Protein AF-A0A067N894-F1 (afdb_monomer_lite)

Foldseek 3Di:
DCPCLVVPPDDPVVSVVVCVVCVVVVVVPPDPVVVVVVVVCVVVVVVQCVVVVNDDDPD

Secondary structure (DSSP, 8-state):
--GGGTT--S-HHHHHHHHHHHHHHHHHTS-HHHHHHHHHHHHHHHHHHHHTTT-----

Sequence (59 aa):
MYPDIAETKSGPDAVKKRLAKVLPIVWEQIDNDFLKGLVKSMPQRVQAVIAAHGWNTKY

InterPro domains:
  IPR036397 Ribonuclease H superfamily [G3DSA:3.30.420.10] (7-59)

pLDDT: mean 93.01, std 5.98, range [69.0, 98.12]

Structure (mmCIF, N/CA/C/O backbone):
data_AF-A0A067N894-F1
#
_entry.id   AF-A0A067N894-F1
#
loop_
_atom_site.group_PDB
_atom_site.id
_atom_site.type_symbol
_atom_site.label_atom_id
_atom_site.label_alt_id
_atom_site.label_comp_id
_atom_site.label_asym_id
_atom_site.label_entity_id
_atom_site.label_seq_id
_atom_site.pdbx_PDB_ins_code
_atom_site.Cartn_x
_atom_site.Cartn_y
_atom_site.Cartn_z
_atom_site.occupancy
_atom_site.B_iso_or_equiv
_atom_site.auth_seq_id
_atom_site.auth_comp_id
_atom_site.auth_asym_id
_atom_site.auth_atom_id
_atom_site.pdbx_PDB_model_num
ATOM 1 N N . MET A 1 1 ? -14.844 -4.595 3.327 1.00 69.00 1 MET A N 1
ATOM 2 C CA . MET A 1 1 ? -14.414 -3.176 3.351 1.00 69.00 1 MET A CA 1
ATOM 3 C C . MET A 1 1 ? -15.184 -2.458 4.455 1.00 69.00 1 MET A C 1
ATOM 5 O O . MET A 1 1 ? -16.327 -2.832 4.678 1.00 69.00 1 MET A O 1
ATOM 9 N N . TYR A 1 2 ? -14.576 -1.482 5.138 1.00 84.94 2 TYR A N 1
ATOM 10 C CA . TYR A 1 2 ? -15.171 -0.740 6.266 1.00 84.94 2 TYR A CA 1
ATOM 11 C C . TYR A 1 2 ? -15.419 0.742 5.897 1.00 84.94 2 TYR A C 1
ATOM 13 O O . TYR A 1 2 ? -14.753 1.630 6.439 1.00 84.94 2 TYR A O 1
ATOM 21 N N . PRO A 1 3 ? -16.290 1.031 4.907 1.00 79.81 3 PRO A N 1
ATOM 22 C CA . PRO A 1 3 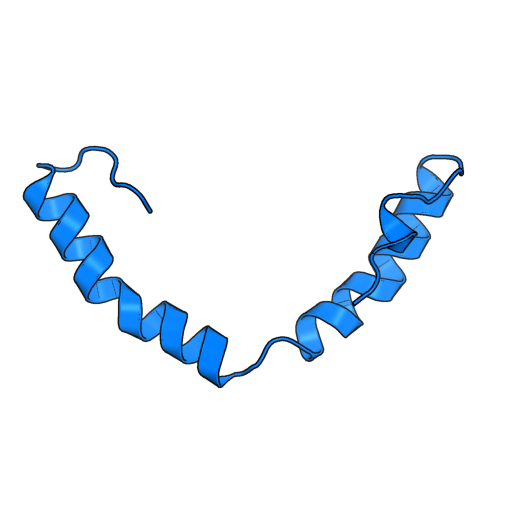? -16.498 2.395 4.400 1.00 79.81 3 PRO A CA 1
ATOM 23 C C . PRO A 1 3 ? -17.073 3.338 5.467 1.00 79.81 3 PRO A C 1
ATOM 25 O O . PRO A 1 3 ? -16.791 4.532 5.486 1.00 79.81 3 PRO A O 1
ATOM 28 N N . ASP A 1 4 ? -17.799 2.771 6.421 1.00 86.31 4 ASP A N 1
ATOM 29 C CA . ASP A 1 4 ? -18.445 3.431 7.546 1.00 86.31 4 ASP A CA 1
ATOM 30 C C . ASP A 1 4 ? -17.462 3.989 8.591 1.00 86.31 4 ASP A C 1
ATOM 32 O O . ASP A 1 4 ? -17.864 4.715 9.502 1.00 86.31 4 ASP A O 1
ATOM 36 N N . ILE A 1 5 ? -16.160 3.694 8.484 1.00 84.06 5 ILE A N 1
ATOM 37 C CA . ILE A 1 5 ? -15.126 4.339 9.310 1.00 84.06 5 ILE A CA 1
ATOM 38 C C . ILE A 1 5 ? -15.019 5.828 8.995 1.00 84.06 5 ILE A C 1
ATOM 40 O O . ILE A 1 5 ? -14.863 6.625 9.923 1.00 84.06 5 ILE A O 1
ATOM 44 N N . ALA A 1 6 ? -15.143 6.211 7.722 1.00 80.88 6 ALA A N 1
ATOM 45 C CA . ALA A 1 6 ? -15.106 7.613 7.310 1.00 80.88 6 ALA A CA 1
ATOM 46 C C . ALA A 1 6 ? -16.272 8.418 7.909 1.00 80.88 6 ALA A C 1
ATOM 48 O O . ALA A 1 6 ? -16.152 9.615 8.151 1.00 80.88 6 ALA A O 1
ATOM 49 N N . GLU A 1 7 ? -17.377 7.741 8.219 1.00 85.88 7 GLU A N 1
ATOM 50 C CA . GLU A 1 7 ? -18.596 8.328 8.774 1.00 85.88 7 GLU A CA 1
ATOM 51 C C . GLU A 1 7 ? -18.644 8.282 10.310 1.00 85.88 7 GLU A C 1
ATOM 53 O O . GLU A 1 7 ? -19.677 8.581 10.912 1.00 85.88 7 GLU A O 1
ATOM 58 N N . THR A 1 8 ? -17.541 7.914 10.977 1.00 83.56 8 THR A N 1
ATOM 59 C CA . THR A 1 8 ? -17.490 7.829 12.444 1.00 83.56 8 THR A CA 1
ATOM 60 C C . THR A 1 8 ? -17.709 9.209 13.078 1.00 83.56 8 THR A C 1
ATOM 62 O O . THR A 1 8 ? -16.769 9.979 13.265 1.00 83.56 8 THR A O 1
ATOM 65 N N . LYS A 1 9 ? -18.950 9.515 13.472 1.00 79.88 9 LYS A N 1
ATOM 66 C CA . LYS A 1 9 ? -19.302 10.724 14.233 1.00 79.88 9 LYS A CA 1
ATOM 67 C C . LYS A 1 9 ? -18.955 10.524 15.708 1.00 79.88 9 LYS A C 1
ATOM 69 O O . LYS A 1 9 ? -19.789 10.120 16.514 1.00 79.88 9 LYS A O 1
ATOM 74 N N . SER A 1 10 ? -17.694 10.734 16.069 1.00 85.62 10 SER A N 1
ATOM 75 C CA . SER A 1 10 ? -17.220 10.667 17.456 1.00 85.62 10 SER A CA 1
ATOM 76 C C . SER A 1 10 ? -15.977 11.530 17.662 1.00 85.62 10 SER A C 1
ATOM 78 O O . SER A 1 10 ? -15.375 12.009 16.704 1.00 85.62 10 SER A O 1
ATOM 80 N N . GLY A 1 11 ? -15.584 11.723 18.924 1.00 87.69 11 GLY A N 1
ATOM 81 C CA . GLY A 1 11 ? -14.349 12.430 19.259 1.00 87.69 11 GLY A CA 1
ATOM 82 C C . GLY A 1 11 ? -13.092 11.728 18.709 1.00 87.69 11 GLY A C 1
ATOM 83 O O . GLY A 1 11 ? -13.121 10.513 18.475 1.00 87.69 11 GLY A O 1
ATOM 84 N N . PRO A 1 12 ? -11.969 12.455 18.543 1.00 88.56 12 PRO A N 1
ATOM 85 C CA . PRO A 1 12 ? -10.753 11.943 17.902 1.00 88.56 12 PRO A CA 1
ATOM 86 C C . PRO A 1 12 ? -10.245 10.605 18.459 1.00 88.56 12 PRO A C 1
ATOM 88 O O . PRO A 1 12 ? -9.825 9.734 17.698 1.00 88.56 12 PRO A O 1
ATOM 91 N N . ASP A 1 13 ? -10.325 10.398 19.773 1.00 92.12 13 ASP A N 1
ATOM 92 C CA . ASP A 1 13 ? -9.843 9.168 20.412 1.00 92.12 13 ASP A CA 1
ATOM 93 C C . ASP A 1 13 ? -10.702 7.944 20.089 1.00 92.12 13 ASP A C 1
ATOM 95 O O . ASP A 1 13 ? -10.18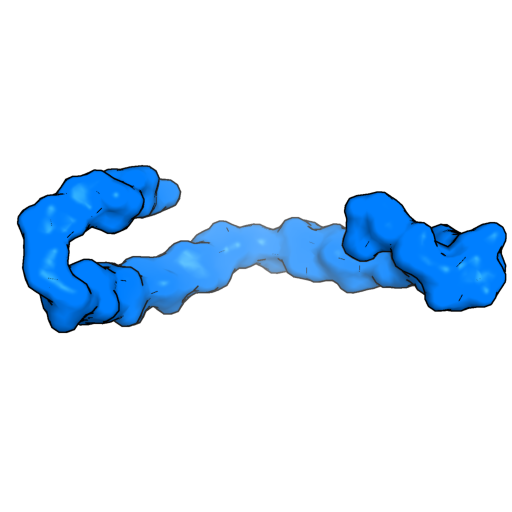2 6.838 19.933 1.00 92.12 13 ASP A O 1
ATOM 99 N N . ALA A 1 14 ? -12.015 8.126 19.940 1.00 88.88 14 ALA A N 1
ATOM 100 C CA . ALA A 1 14 ? -12.913 7.053 19.533 1.00 88.88 14 ALA A CA 1
ATOM 101 C C . ALA A 1 14 ? -12.658 6.645 18.074 1.00 88.88 14 ALA A C 1
ATOM 103 O O . ALA A 1 14 ? -12.605 5.452 17.769 1.00 88.88 14 ALA A O 1
ATOM 104 N N . VAL A 1 15 ? -12.408 7.622 17.193 1.00 90.31 15 VAL A N 1
ATOM 105 C CA . VAL A 1 15 ? -12.021 7.373 15.794 1.00 90.31 15 VAL A CA 1
ATOM 106 C C . VAL A 1 15 ? -10.696 6.608 1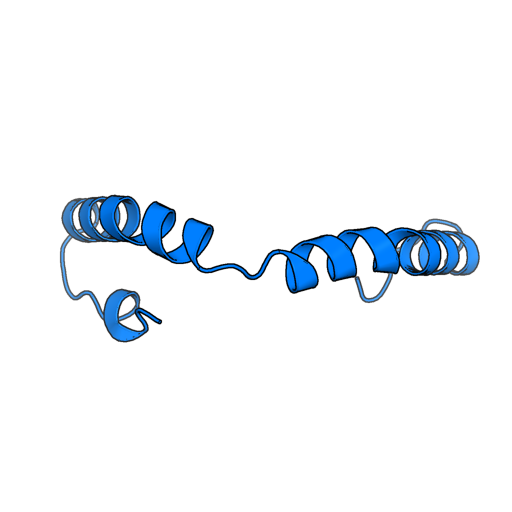5.726 1.00 90.31 15 VAL A C 1
ATOM 108 O O . VAL A 1 15 ? -10.609 5.590 15.039 1.00 90.31 15 VAL A O 1
ATOM 111 N N . LYS A 1 16 ? -9.682 7.026 16.496 1.00 92.06 16 LYS A N 1
ATOM 112 C CA . LYS A 1 16 ? -8.381 6.337 16.566 1.00 92.06 16 LYS A CA 1
ATOM 113 C C . LYS A 1 16 ? -8.508 4.898 17.063 1.00 92.06 16 LYS A C 1
ATOM 115 O O . LYS A 1 16 ? -7.946 4.000 16.444 1.00 92.06 16 LYS A O 1
ATOM 120 N N . LYS A 1 17 ? -9.269 4.655 18.138 1.00 92.44 17 LYS A N 1
ATOM 121 C CA . LYS A 1 17 ? -9.517 3.295 18.658 1.00 92.44 17 LYS A CA 1
ATOM 122 C C . LYS A 1 17 ? -10.177 2.403 17.612 1.00 92.44 17 LYS A C 1
ATOM 124 O O . LYS A 1 17 ? -9.807 1.241 17.461 1.00 92.44 17 LYS A O 1
ATOM 129 N N . ARG A 1 18 ? -11.137 2.953 16.867 1.00 91.25 18 ARG A N 1
ATOM 130 C CA . ARG A 1 18 ? -11.818 2.233 15.793 1.00 91.25 18 ARG A CA 1
ATOM 131 C C . ARG A 1 18 ? -10.874 1.899 14.637 1.00 91.25 18 ARG A C 1
ATOM 133 O O . ARG A 1 18 ? -10.848 0.751 14.204 1.00 91.25 18 ARG A O 1
ATOM 140 N N . LEU A 1 19 ? -10.076 2.865 14.183 1.00 92.44 19 LEU A N 1
ATOM 141 C CA . LEU A 1 19 ? -9.057 2.652 13.151 1.00 92.44 19 LEU A CA 1
ATOM 142 C C . LEU A 1 19 ? -8.044 1.588 13.571 1.00 92.44 19 LEU A C 1
ATOM 144 O O . LEU A 1 19 ? -7.794 0.658 12.811 1.00 92.44 19 LEU A O 1
ATOM 148 N N . ALA A 1 20 ? -7.525 1.677 14.797 1.00 94.31 20 ALA A N 1
ATOM 149 C CA . ALA A 1 20 ? -6.565 0.717 15.335 1.00 94.31 20 ALA A CA 1
ATOM 150 C C . ALA A 1 20 ? -7.108 -0.720 15.340 1.00 94.31 20 ALA A C 1
ATOM 152 O O . ALA A 1 20 ? -6.358 -1.660 15.101 1.00 94.31 20 ALA A 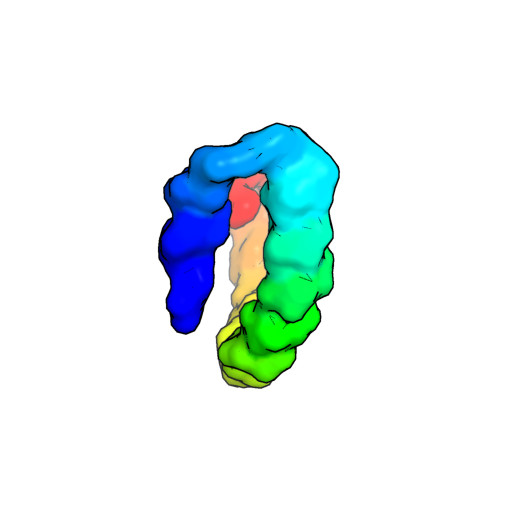O 1
ATOM 153 N N . LYS A 1 21 ? -8.417 -0.896 15.563 1.00 93.44 21 LYS A N 1
ATOM 154 C CA . LYS A 1 21 ? -9.070 -2.209 15.503 1.00 93.44 21 LYS A CA 1
ATOM 155 C C . LYS A 1 21 ? -9.191 -2.752 14.076 1.00 93.44 21 LYS A C 1
ATOM 157 O O . LYS A 1 21 ? -9.110 -3.958 13.880 1.00 93.44 21 LYS A O 1
ATOM 162 N N . VAL A 1 22 ? -9.434 -1.886 13.094 1.00 94.19 22 VAL A N 1
ATOM 163 C CA . VAL A 1 22 ? -9.764 -2.311 11.725 1.00 94.19 22 VAL A CA 1
ATOM 164 C C . VAL A 1 22 ? -8.536 -2.447 10.827 1.00 94.19 22 VAL A C 1
ATOM 166 O O . VAL A 1 22 ? -8.509 -3.331 9.974 1.00 94.19 22 VAL A O 1
ATOM 169 N N . LEU A 1 23 ? -7.515 -1.609 11.020 1.00 94.12 23 LEU A N 1
ATOM 170 C CA . LEU A 1 23 ? -6.305 -1.609 10.193 1.00 94.12 23 LEU A CA 1
ATOM 171 C C . LEU A 1 23 ? -5.651 -2.997 10.051 1.00 94.12 23 LEU A C 1
ATOM 173 O O . LEU A 1 23 ? -5.373 -3.366 8.911 1.00 94.12 23 LEU A O 1
ATOM 177 N N . PRO A 1 24 ? -5.461 -3.797 11.122 1.00 95.69 24 PRO A N 1
ATOM 178 C CA . PRO A 1 24 ? -4.874 -5.133 10.991 1.00 95.69 24 PRO A CA 1
ATOM 179 C C . PRO A 1 24 ? -5.718 -6.073 10.125 1.00 95.69 24 PRO A C 1
ATOM 181 O O . PRO A 1 24 ? -5.184 -6.782 9.282 1.00 95.69 24 PRO A O 1
ATOM 184 N N . ILE A 1 25 ? -7.046 -6.020 10.266 1.00 94.81 25 ILE A N 1
ATOM 185 C CA . ILE A 1 25 ? -7.967 -6.871 9.502 1.00 94.81 25 ILE A CA 1
ATOM 186 C C . ILE A 1 25 ? -7.900 -6.523 8.014 1.00 94.81 25 ILE A C 1
ATOM 188 O O . ILE A 1 25 ? -7.840 -7.402 7.162 1.00 94.81 25 ILE A O 1
ATOM 192 N N . VAL A 1 26 ? -7.908 -5.227 7.690 1.00 93.94 26 VAL A N 1
ATOM 193 C CA . VAL A 1 26 ? -7.810 -4.772 6.297 1.00 93.94 26 VAL A CA 1
ATOM 194 C C . VAL A 1 26 ? -6.447 -5.121 5.711 1.00 93.94 26 VAL A C 1
ATOM 196 O O . VAL A 1 26 ? -6.384 -5.517 4.553 1.00 93.94 26 VAL A O 1
ATOM 199 N N . TRP A 1 27 ? -5.378 -5.013 6.502 1.00 94.94 27 TRP A N 1
ATOM 200 C CA . TRP A 1 27 ? -4.033 -5.406 6.092 1.00 94.94 27 TRP A CA 1
ATOM 201 C C . TRP A 1 27 ? -3.958 -6.888 5.710 1.00 94.94 27 TRP A C 1
ATOM 203 O O . TRP A 1 27 ? -3.461 -7.218 4.638 1.00 94.94 27 TRP A O 1
ATOM 213 N N . GLU A 1 28 ? -4.514 -7.772 6.539 1.00 95.56 28 GLU A N 1
ATOM 214 C CA . GLU A 1 28 ? -4.551 -9.219 6.283 1.00 95.56 28 GLU A CA 1
ATOM 215 C C . GLU A 1 28 ? -5.411 -9.605 5.069 1.00 95.56 28 GLU A C 1
ATOM 217 O O . GLU A 1 28 ? -5.198 -10.655 4.468 1.00 95.56 28 GLU A O 1
ATOM 222 N N . GLN A 1 29 ? -6.371 -8.761 4.685 1.00 95.12 29 GLN A N 1
ATOM 223 C CA . GLN A 1 29 ? -7.236 -8.982 3.522 1.00 95.12 29 GLN A CA 1
ATOM 224 C C . GLN A 1 29 ? -6.597 -8.571 2.189 1.00 95.12 29 GLN A C 1
ATOM 226 O O . GLN A 1 29 ? -7.187 -8.826 1.137 1.00 95.12 29 GLN A O 1
ATOM 231 N N . ILE A 1 30 ? -5.430 -7.919 2.200 1.00 95.56 30 ILE A N 1
ATOM 232 C CA . ILE A 1 30 ? -4.734 -7.559 0.962 1.00 95.56 30 ILE A CA 1
ATOM 233 C C . ILE A 1 30 ? -4.226 -8.840 0.297 1.00 95.56 30 ILE A C 1
ATOM 235 O O . ILE A 1 30 ? -3.436 -9.584 0.873 1.00 95.56 30 ILE A O 1
ATOM 239 N N . ASP A 1 31 ? -4.657 -9.076 -0.943 1.00 96.56 31 ASP A N 1
ATOM 240 C CA . ASP A 1 31 ? -4.247 -10.253 -1.706 1.00 96.56 31 ASP A CA 1
ATOM 241 C C . ASP A 1 31 ? -2.722 -10.263 -1.934 1.00 96.56 31 ASP A C 1
ATOM 243 O O . ASP A 1 31 ? -2.118 -9.284 -2.387 1.00 96.56 31 ASP A O 1
ATOM 247 N N . ASN A 1 32 ? -2.091 -11.406 -1.671 1.00 96.44 32 ASN A N 1
ATOM 248 C CA . ASN A 1 32 ? -0.678 -11.620 -1.955 1.00 96.44 32 ASN A CA 1
ATOM 249 C C . ASN A 1 32 ? -0.338 -11.405 -3.433 1.00 96.44 32 ASN A C 1
ATOM 251 O O . ASN A 1 32 ? 0.756 -10.937 -3.746 1.00 96.44 32 ASN A O 1
ATOM 255 N N . ASP A 1 33 ? -1.242 -11.727 -4.354 1.00 97.75 33 ASP A N 1
ATOM 256 C CA . ASP A 1 33 ? -1.002 -11.536 -5.780 1.00 97.75 33 ASP A CA 1
ATOM 257 C C . ASP A 1 33 ? -1.030 -10.058 -6.175 1.00 97.75 33 ASP A C 1
ATOM 259 O O . ASP A 1 33 ? -0.237 -9.642 -7.027 1.00 97.75 33 ASP A O 1
ATOM 263 N N . PHE A 1 34 ? -1.823 -9.235 -5.482 1.00 97.12 34 PHE A N 1
ATOM 264 C CA . PHE A 1 34 ? -1.743 -7.778 -5.594 1.00 97.12 34 PHE A CA 1
ATOM 265 C C . PHE A 1 34 ? -0.361 -7.268 -5.153 1.00 97.12 34 PHE A C 1
ATOM 267 O O . PHE A 1 34 ? 0.287 -6.516 -5.888 1.00 97.12 34 PHE A O 1
ATOM 274 N N . LEU A 1 35 ? 0.147 -7.736 -4.006 1.00 97.12 35 LEU A N 1
ATOM 275 C CA . LEU A 1 35 ? 1.477 -7.357 -3.502 1.00 97.12 35 LEU A CA 1
ATOM 276 C C . LEU A 1 35 ? 2.609 -7.824 -4.431 1.00 97.12 35 LEU A C 1
ATOM 278 O O . LEU A 1 35 ? 3.534 -7.064 -4.725 1.00 97.12 35 LEU A O 1
ATOM 282 N N . LYS A 1 36 ? 2.526 -9.044 -4.972 1.00 98.06 36 LYS A N 1
ATOM 283 C CA . LYS A 1 36 ? 3.472 -9.525 -5.993 1.00 98.06 36 LYS A CA 1
ATOM 284 C C . LYS A 1 36 ? 3.398 -8.673 -7.259 1.00 98.06 36 LYS A C 1
ATOM 286 O O . LYS A 1 36 ? 4.431 -8.389 -7.863 1.00 98.06 36 LYS A O 1
ATOM 291 N N . GLY A 1 37 ? 2.196 -8.263 -7.664 1.00 97.94 37 GLY A N 1
ATOM 292 C CA . GLY A 1 37 ? 1.972 -7.347 -8.781 1.00 97.94 37 GLY A CA 1
ATOM 293 C C . GLY A 1 37 ? 2.683 -6.008 -8.585 1.00 97.94 37 GLY A C 1
ATOM 294 O O . GLY A 1 37 ? 3.329 -5.518 -9.513 1.00 97.94 37 GLY A O 1
ATOM 295 N N . LEU A 1 38 ? 2.659 -5.466 -7.364 1.00 96.69 38 LEU A N 1
ATOM 296 C CA . LEU A 1 38 ? 3.378 -4.239 -7.019 1.00 96.69 38 LEU A CA 1
ATOM 297 C C . LEU A 1 38 ? 4.883 -4.379 -7.282 1.00 96.69 38 LEU A C 1
ATOM 299 O O . LEU A 1 38 ? 5.453 -3.556 -8.001 1.00 96.69 38 LEU A O 1
ATOM 303 N N . VAL A 1 39 ? 5.508 -5.453 -6.787 1.00 97.50 39 VAL A N 1
ATOM 304 C CA . VAL A 1 39 ? 6.943 -5.718 -7.002 1.00 97.50 39 VAL A CA 1
ATOM 305 C C . VAL A 1 39 ? 7.250 -5.917 -8.486 1.00 97.50 39 VAL A C 1
ATOM 307 O O . VAL A 1 39 ? 8.188 -5.317 -9.011 1.00 97.50 39 V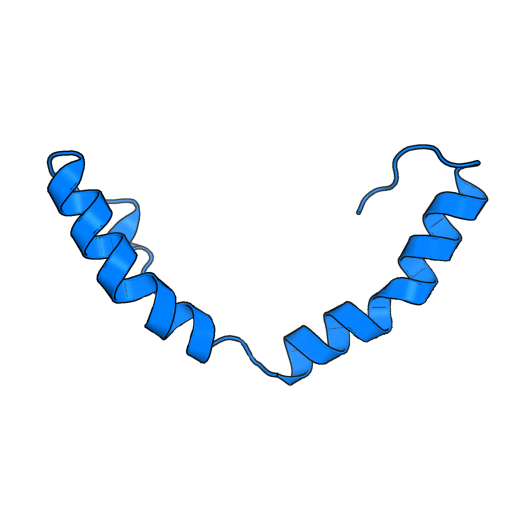AL A O 1
ATOM 310 N N . LYS A 1 40 ? 6.422 -6.690 -9.199 1.00 98.00 40 LYS A N 1
ATOM 311 C CA . LYS A 1 40 ? 6.562 -6.905 -10.649 1.00 98.00 40 LYS A CA 1
ATOM 312 C C . LYS A 1 40 ? 6.473 -5.607 -11.459 1.00 98.00 40 LYS A C 1
ATOM 314 O O . LYS A 1 40 ? 7.059 -5.534 -12.534 1.00 98.00 40 LYS A O 1
ATOM 319 N N . SER A 1 41 ? 5.779 -4.582 -10.957 1.00 97.25 41 SER A N 1
ATOM 320 C CA . SER A 1 41 ? 5.683 -3.277 -11.626 1.00 97.25 41 SER A CA 1
ATOM 321 C C . SER A 1 41 ? 6.953 -2.420 -11.503 1.00 97.25 41 SER A C 1
ATOM 323 O O . SER A 1 41 ? 7.144 -1.497 -12.296 1.00 97.25 41 SER A O 1
ATOM 325 N N . MET A 1 42 ? 7.843 -2.714 -10.547 1.00 97.69 42 MET A N 1
ATOM 326 C CA . MET A 1 42 ? 8.991 -1.856 -10.225 1.00 97.69 42 MET A CA 1
ATOM 327 C C . MET A 1 42 ? 9.952 -1.604 -11.393 1.00 97.69 42 MET A C 1
ATOM 329 O O . MET A 1 42 ? 10.308 -0.440 -11.590 1.00 97.69 42 MET A O 1
ATOM 333 N N . PRO A 1 43 ? 10.337 -2.600 -12.218 1.00 98.06 43 PRO A N 1
ATOM 334 C CA . PRO A 1 43 ? 11.205 -2.344 -13.366 1.00 98.06 43 PRO A CA 1
ATOM 335 C C . PRO A 1 43 ? 10.633 -1.288 -14.319 1.00 98.06 43 PRO A C 1
ATOM 337 O O . PRO A 1 43 ? 11.361 -0.413 -14.775 1.00 98.06 43 PRO A O 1
ATOM 340 N N . GLN A 1 44 ? 9.319 -1.302 -14.564 1.00 97.69 44 GLN A N 1
ATOM 341 C CA . GLN A 1 44 ? 8.664 -0.318 -15.432 1.00 97.69 44 GLN A CA 1
ATOM 342 C C . GLN A 1 44 ? 8.676 1.088 -14.819 1.00 97.69 44 GLN A C 1
ATOM 344 O O . GLN A 1 44 ? 8.865 2.069 -15.535 1.00 97.69 44 GLN A O 1
ATOM 349 N N . ARG A 1 45 ? 8.508 1.200 -13.494 1.00 97.75 45 ARG A N 1
ATOM 350 C CA . ARG A 1 45 ? 8.596 2.481 -12.772 1.00 97.7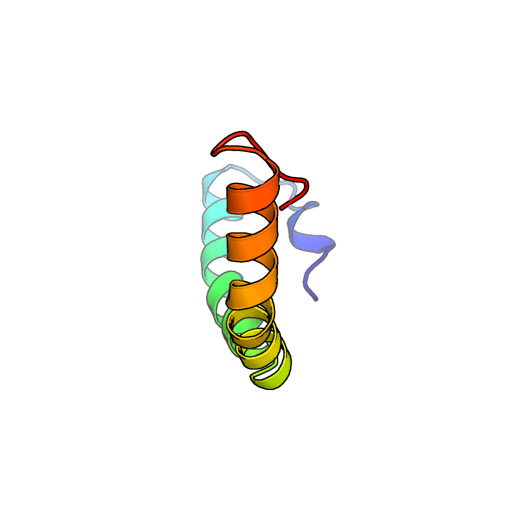5 45 ARG A CA 1
ATOM 351 C C . ARG A 1 45 ? 10.005 3.066 -12.846 1.00 97.75 45 ARG A C 1
ATOM 353 O O . ARG A 1 45 ? 10.156 4.248 -13.130 1.00 97.75 45 ARG A O 1
ATOM 360 N N . VAL A 1 46 ? 11.029 2.231 -12.667 1.00 97.62 46 VAL A N 1
ATOM 361 C CA . VAL A 1 46 ? 12.434 2.644 -12.814 1.00 97.62 46 VAL A CA 1
ATOM 362 C C . VAL A 1 46 ? 12.709 3.131 -14.237 1.00 97.62 46 VAL A C 1
ATOM 364 O O . VAL A 1 46 ? 13.291 4.197 -14.410 1.00 97.62 46 VAL A O 1
ATOM 367 N N . GLN A 1 47 ? 12.229 2.414 -15.258 1.00 98.06 47 GLN A N 1
ATOM 368 C CA . GLN A 1 47 ? 12.363 2.862 -16.648 1.00 98.06 47 GLN A CA 1
ATOM 369 C C . GLN A 1 47 ? 11.663 4.201 -16.904 1.00 98.06 47 GLN A C 1
ATOM 371 O O . GLN A 1 47 ? 12.207 5.047 -17.609 1.00 98.06 47 GLN A O 1
ATOM 376 N N . ALA A 1 48 ? 10.500 4.438 -16.290 1.00 97.75 48 ALA A N 1
ATOM 377 C CA . ALA A 1 48 ? 9.819 5.727 -16.388 1.00 97.75 48 ALA A CA 1
ATOM 378 C C . ALA A 1 48 ? 10.648 6.873 -15.780 1.00 97.75 48 ALA A C 1
ATOM 380 O O . ALA A 1 48 ? 10.712 7.947 -16.369 1.00 97.75 48 ALA A O 1
ATOM 381 N N . VAL A 1 49 ? 11.326 6.641 -14.650 1.00 98.12 49 VAL A N 1
ATOM 382 C CA . VAL A 1 49 ? 12.226 7.633 -14.033 1.00 98.12 49 VAL A CA 1
ATOM 383 C C . VAL A 1 49 ? 13.443 7.905 -14.922 1.00 98.12 49 VAL A C 1
ATOM 385 O O . VAL A 1 49 ? 13.826 9.061 -15.091 1.00 98.12 49 VAL A O 1
ATOM 388 N N . ILE A 1 50 ? 14.029 6.867 -15.532 1.00 98.12 50 ILE A N 1
ATOM 389 C CA . ILE A 1 50 ? 15.154 7.016 -16.472 1.00 98.12 50 ILE A CA 1
ATOM 390 C C . ILE A 1 50 ? 14.732 7.857 -17.681 1.00 98.12 50 ILE A C 1
ATOM 392 O O . ILE A 1 50 ? 15.418 8.816 -18.029 1.00 98.12 50 ILE A O 1
ATOM 396 N N . ALA A 1 51 ? 13.587 7.537 -18.289 1.00 97.75 51 ALA A N 1
ATOM 397 C CA . ALA A 1 51 ? 13.046 8.282 -19.423 1.00 97.75 51 ALA A CA 1
ATOM 398 C C . ALA A 1 51 ? 12.697 9.736 -19.062 1.00 97.75 51 ALA A C 1
ATOM 400 O O . ALA A 1 51 ? 12.811 10.626 -19.899 1.00 97.75 51 ALA A O 1
ATOM 401 N N . ALA A 1 52 ? 12.312 9.986 -17.809 1.00 97.94 52 ALA A N 1
ATOM 402 C CA . ALA A 1 52 ? 12.073 11.323 -17.277 1.00 97.94 52 ALA A CA 1
ATOM 403 C C . ALA A 1 52 ? 13.361 12.054 -16.850 1.00 97.94 52 ALA A C 1
ATOM 405 O O . ALA A 1 52 ? 13.274 13.110 -16.229 1.00 97.94 52 ALA A O 1
ATOM 406 N N . HIS A 1 53 ? 14.550 11.502 -17.126 1.00 97.12 53 HIS A N 1
ATOM 407 C CA . HIS A 1 53 ? 15.840 12.047 -16.690 1.00 97.12 53 HIS A CA 1
ATOM 408 C C . HIS A 1 53 ? 15.899 12.336 -15.179 1.00 97.12 53 HIS A C 1
ATOM 410 O O . HIS A 1 53 ? 16.481 13.326 -14.739 1.00 97.12 53 HIS A O 1
ATOM 416 N N . GLY A 1 54 ? 15.281 11.466 -14.375 1.00 95.38 54 GLY A N 1
ATOM 417 C CA . GLY A 1 54 ? 15.221 11.603 -12.920 1.00 95.38 54 GLY A CA 1
ATOM 418 C C . GLY A 1 54 ? 14.091 12.497 -12.402 1.00 95.38 54 GLY A C 1
ATOM 419 O O . GLY A 1 54 ? 13.998 12.690 -11.192 1.00 95.38 54 GLY A O 1
ATOM 420 N N . TRP A 1 55 ? 13.229 13.032 -13.272 1.00 96.31 55 TRP A N 1
ATOM 421 C CA . TRP A 1 55 ? 12.068 13.824 -12.861 1.00 96.31 55 TRP A CA 1
ATOM 422 C C . TRP A 1 55 ? 10.870 12.959 -12.432 1.00 96.31 55 TRP A C 1
ATOM 424 O O . TRP A 1 55 ? 10.870 11.732 -12.563 1.00 96.31 55 TRP A O 1
ATOM 434 N N . ASN A 1 56 ? 9.828 13.615 -11.913 1.00 96.38 56 ASN A N 1
ATOM 435 C CA . ASN A 1 56 ? 8.605 12.964 -11.444 1.00 96.38 56 ASN A CA 1
ATOM 436 C C . ASN A 1 56 ? 7.905 12.179 -12.561 1.00 96.38 56 ASN A C 1
ATOM 438 O O . ASN A 1 56 ? 7.830 12.621 -13.709 1.00 96.38 56 ASN A O 1
ATOM 442 N N . THR A 1 57 ? 7.321 11.041 -12.188 1.00 96.62 57 THR A N 1
ATOM 443 C CA . THR A 1 57 ? 6.515 10.201 -13.084 1.00 96.62 57 THR A CA 1
ATOM 444 C C . THR A 1 57 ? 5.054 10.186 -12.623 1.00 96.62 57 THR A C 1
ATOM 446 O O . THR A 1 57 ? 4.713 10.795 -11.615 1.00 96.62 57 THR A O 1
ATOM 449 N N . LYS A 1 58 ? 4.169 9.485 -13.343 1.00 92.62 58 LYS A N 1
ATOM 450 C CA . LYS A 1 58 ? 2.762 9.304 -12.924 1.00 92.62 58 LYS A CA 1
ATOM 451 C C . LYS A 1 58 ? 2.588 8.455 -11.653 1.00 92.62 58 LYS A C 1
ATOM 453 O O . LYS A 1 58 ? 1.463 8.318 -11.175 1.00 92.62 58 LYS A O 1
ATOM 458 N N . TYR A 1 59 ? 3.656 7.779 -11.234 1.00 89.00 59 TYR A N 1
ATOM 459 C CA . TYR A 1 59 ? 3.695 6.848 -10.113 1.00 89.00 59 TYR A CA 1
ATOM 460 C C . TYR A 1 59 ? 4.185 7.511 -8.837 1.00 89.00 59 TYR A C 1
ATOM 462 O O . TYR A 1 59 ? 5.044 8.412 -8.952 1.00 89.00 59 TYR A O 1
#

Radius of gyration: 17.89 Å; chains: 1; bounding box: 35×25×40 Å

Organism: Botryobasidium botryosum (strain FD-172 SS1) (NCBI:txid930990)